Protein AF-A0A9X4KSX0-F1 (afdb_monomer)

Mean predicted aligned error: 12.97 Å

Nearest PDB structures (foldseek):
  5yi2-assembly2_E  TM=5.403E-01  e=8.265E-04  Lactococcus lactis subsp. lactis Il1403
  3eco-assembly1_A  TM=6.334E-01  e=7.300E-03  Staphylococcus aureus subsp. aureus Mu50
  3e6m-assembly1_B  TM=6.433E-01  e=1.219E-02  Ruegeria pomeroyi
  3fm5-assembly3_D  TM=6.236E-01  e=2.629E-02  Rhodococcus jostii RHA1
  5aj0-assembly1_BZ  TM=5.661E-01  e=2.803E-02  Homo sapiens

Structure (mmCIF, N/CA/C/O backbone):
data_AF-A0A9X4KSX0-F1
#
_entry.id   AF-A0A9X4KSX0-F1
#
loop_
_atom_site.group_PDB
_atom_site.id
_atom_site.type_symbol
_atom_site.label_atom_id
_atom_site.label_alt_id
_atom_site.label_comp_id
_atom_site.label_asym_id
_atom_site.label_entity_id
_atom_site.label_seq_id
_atom_site.pdbx_PDB_ins_code
_atom_site.Cartn_x
_atom_site.Cartn_y
_atom_site.Cartn_z
_atom_site.occupancy
_atom_site.B_iso_or_equiv
_atom_site.auth_seq_id
_atom_site.auth_comp_id
_atom_site.auth_asym_id
_atom_site.auth_atom_id
_atom_site.pdbx_PDB_model_num
ATOM 1 N N . MET A 1 1 ? -4.974 13.871 2.688 1.00 48.88 1 MET A N 1
ATOM 2 C CA . MET A 1 1 ? -5.162 13.239 1.369 1.00 48.88 1 MET A CA 1
ATOM 3 C C . MET A 1 1 ? -3.812 13.321 0.675 1.00 48.88 1 MET A C 1
ATOM 5 O O . MET A 1 1 ? -3.515 14.354 0.103 1.00 48.88 1 MET A O 1
ATOM 9 N N . ASN A 1 2 ? -2.939 12.334 0.889 1.00 66.44 2 ASN A N 1
ATOM 10 C CA . ASN A 1 2 ? -1.619 12.260 0.244 1.00 66.44 2 ASN A CA 1
ATOM 11 C C . ASN A 1 2 ? -1.186 10.788 0.220 1.00 66.44 2 ASN A C 1
ATOM 13 O O . ASN A 1 2 ? -0.203 10.377 0.830 1.00 66.44 2 ASN A O 1
ATOM 17 N N . ASP A 1 3 ? -2.030 9.979 -0.419 1.00 85.88 3 ASP A N 1
ATOM 18 C CA . ASP A 1 3 ? -1.885 8.523 -0.449 1.00 85.88 3 ASP A CA 1
ATOM 19 C C . ASP A 1 3 ? -0.947 8.087 -1.588 1.00 85.88 3 ASP A C 1
ATOM 21 O O . ASP A 1 3 ? -0.599 6.919 -1.667 1.00 85.88 3 ASP A O 1
ATOM 25 N N . LEU A 1 4 ? -0.537 9.007 -2.470 1.00 93.56 4 LEU A N 1
ATOM 26 C CA . LEU A 1 4 ? 0.420 8.772 -3.551 1.00 93.56 4 LEU A CA 1
ATOM 27 C C . LEU A 1 4 ? 1.786 9.349 -3.164 1.00 93.56 4 LEU A C 1
ATOM 29 O O . LEU A 1 4 ? 1.877 10.531 -2.836 1.00 93.56 4 LEU A O 1
ATOM 33 N N . GLN A 1 5 ? 2.828 8.526 -3.213 1.00 93.69 5 GLN A N 1
ATOM 34 C CA . GLN A 1 5 ? 4.200 8.886 -2.858 1.00 93.69 5 GLN A CA 1
ATOM 35 C C . GLN A 1 5 ? 5.139 8.440 -3.975 1.00 93.69 5 GLN A C 1
ATOM 37 O O . GLN A 1 5 ? 5.058 7.296 -4.418 1.00 93.69 5 GLN A O 1
ATOM 42 N N . ALA A 1 6 ? 5.989 9.347 -4.446 1.00 94.50 6 ALA A N 1
ATOM 43 C CA . ALA A 1 6 ? 7.034 9.016 -5.406 1.00 94.50 6 ALA A CA 1
ATOM 44 C C . ALA A 1 6 ? 8.253 8.430 -4.681 1.00 94.50 6 ALA A C 1
ATOM 46 O O . ALA A 1 6 ? 8.477 8.772 -3.520 1.00 94.50 6 ALA A O 1
ATOM 47 N N . GLU A 1 7 ? 9.012 7.575 -5.368 1.00 93.38 7 GLU A N 1
ATOM 48 C CA . GLU A 1 7 ? 10.278 6.999 -4.881 1.00 93.38 7 GLU A CA 1
ATOM 49 C C . GLU A 1 7 ? 10.141 6.385 -3.476 1.00 93.38 7 GLU A C 1
ATOM 51 O O . GLU A 1 7 ? 10.906 6.662 -2.552 1.00 93.38 7 GLU A O 1
ATOM 56 N N . TYR A 1 8 ? 9.109 5.562 -3.293 1.00 94.00 8 TYR A N 1
ATOM 57 C CA . TYR A 1 8 ? 8.781 5.002 -1.989 1.00 94.00 8 TYR A CA 1
ATOM 58 C C . TYR A 1 8 ? 9.728 3.863 -1.618 1.00 94.00 8 TYR A C 1
ATOM 60 O O . TYR A 1 8 ? 9.772 2.834 -2.297 1.00 94.00 8 TYR A O 1
ATOM 68 N N . GLU A 1 9 ? 10.437 4.033 -0.507 1.00 92.38 9 GLU A N 1
ATOM 69 C CA . GLU A 1 9 ? 11.380 3.051 0.015 1.00 92.38 9 GLU A CA 1
ATOM 70 C C . GLU A 1 9 ? 10.660 1.878 0.705 1.00 92.38 9 GLU A C 1
ATOM 72 O O . GLU A 1 9 ? 9.850 2.047 1.620 1.00 92.38 9 GLU A O 1
ATOM 77 N N . VAL A 1 10 ? 10.990 0.659 0.282 1.00 90.00 10 VAL A N 1
ATOM 78 C CA . VAL A 1 10 ? 10.553 -0.601 0.883 1.00 90.00 10 VAL A CA 1
ATOM 79 C C . VAL A 1 10 ? 11.786 -1.372 1.355 1.00 90.00 10 VAL A C 1
ATOM 81 O O . VAL A 1 10 ? 12.636 -1.703 0.526 1.00 90.00 10 VAL A O 1
ATOM 84 N N . PRO A 1 11 ? 11.887 -1.718 2.650 1.00 85.62 11 PRO A N 1
ATOM 85 C CA . PRO A 1 11 ? 12.982 -2.544 3.149 1.00 85.62 11 PRO A CA 1
ATOM 86 C C . PRO A 1 11 ? 13.035 -3.905 2.440 1.00 85.62 11 PRO A C 1
ATOM 88 O O . PRO A 1 11 ? 12.015 -4.590 2.314 1.00 85.62 11 PRO A O 1
ATOM 91 N N . GLY A 1 12 ? 14.218 -4.305 1.977 1.00 79.62 12 GLY A N 1
ATOM 92 C CA . GLY A 1 12 ? 14.468 -5.626 1.406 1.00 79.62 12 GLY A CA 1
ATOM 93 C C . GLY A 1 12 ? 14.672 -6.709 2.474 1.00 79.62 12 GLY A C 1
ATOM 94 O O . GLY A 1 12 ? 14.889 -6.424 3.651 1.00 79.62 12 GLY A O 1
ATOM 95 N N . PHE A 1 13 ? 14.635 -7.982 2.063 1.00 67.81 13 PHE A N 1
ATOM 96 C CA . PHE A 1 13 ? 15.013 -9.1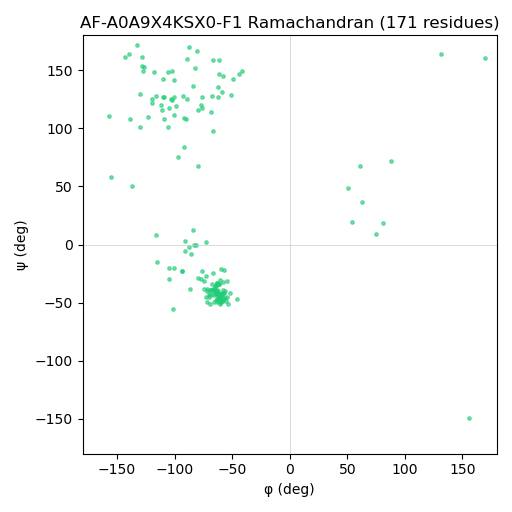24 2.911 1.00 67.81 13 PHE A CA 1
ATOM 97 C C . PHE A 1 13 ? 16.548 -9.259 2.961 1.00 67.81 13 PHE A C 1
ATOM 99 O O . PHE A 1 13 ? 17.117 -10.186 2.393 1.00 67.81 13 PHE A O 1
ATOM 106 N N . GLY A 1 14 ? 17.239 -8.298 3.576 1.00 73.75 14 GLY A N 1
ATOM 107 C CA . GLY A 1 14 ? 18.703 -8.273 3.657 1.00 73.75 14 GLY A CA 1
ATOM 108 C C . GLY A 1 14 ? 19.246 -6.860 3.865 1.00 73.75 14 GLY A C 1
ATOM 109 O O . GLY A 1 14 ? 18.576 -6.019 4.459 1.00 73.75 14 GLY A O 1
ATOM 110 N N . GLU A 1 15 ? 20.447 -6.587 3.353 1.00 59.19 15 GLU A N 1
ATOM 111 C CA . GLU A 1 15 ? 21.042 -5.245 3.356 1.00 59.19 15 GLU A CA 1
ATOM 112 C C . GLU A 1 15 ? 20.693 -4.510 2.060 1.00 59.19 15 GLU A C 1
ATOM 114 O O . GLU A 1 15 ? 21.437 -4.520 1.080 1.00 59.19 15 GLU A O 1
ATOM 119 N N . GLY A 1 16 ? 19.512 -3.902 2.029 1.00 77.38 16 GLY A N 1
ATOM 120 C CA . GLY A 1 16 ? 19.125 -3.029 0.931 1.00 77.38 16 GLY A CA 1
ATOM 121 C C . GLY A 1 16 ? 17.657 -2.649 0.971 1.00 77.38 16 GLY A C 1
ATOM 122 O O . GLY A 1 16 ? 16.838 -3.329 1.589 1.00 77.38 16 GLY A O 1
ATOM 123 N N . SER A 1 17 ? 17.333 -1.574 0.266 1.00 84.75 17 SER A N 1
ATOM 124 C CA . SER A 1 17 ? 15.964 -1.113 0.067 1.00 84.75 17 SER A CA 1
ATOM 125 C C . SER A 1 17 ? 15.610 -1.154 -1.412 1.00 84.75 17 SER A C 1
ATOM 127 O O . SER A 1 17 ? 16.460 -0.951 -2.281 1.00 84.75 17 SER A O 1
ATOM 129 N N . PHE A 1 18 ? 14.340 -1.408 -1.697 1.00 87.19 18 PHE A N 1
ATOM 130 C CA . PHE A 1 18 ? 13.756 -1.256 -3.019 1.00 87.19 18 PHE A CA 1
ATOM 131 C C . PHE A 1 18 ? 12.991 0.058 -3.073 1.00 87.19 18 PHE A C 1
ATOM 133 O O . PHE A 1 18 ? 12.307 0.409 -2.119 1.00 87.19 18 PHE A O 1
ATOM 140 N N . TYR A 1 19 ? 13.056 0.751 -4.199 1.00 90.62 19 TYR A N 1
ATOM 141 C CA . TYR A 1 19 ? 12.305 1.985 -4.406 1.00 90.62 19 TYR A CA 1
ATOM 142 C C . TYR A 1 19 ? 11.205 1.729 -5.411 1.00 90.62 19 TYR A C 1
ATOM 144 O O . TYR A 1 19 ? 11.488 1.186 -6.472 1.00 90.62 19 TYR A O 1
ATOM 152 N N . ILE A 1 20 ? 9.966 2.059 -5.067 1.00 95.00 20 ILE A N 1
ATOM 153 C CA . ILE A 1 20 ? 8.820 2.021 -5.978 1.00 95.00 20 ILE A CA 1
ATOM 154 C C . ILE A 1 20 ? 8.673 3.409 -6.593 1.00 95.00 20 ILE A C 1
ATOM 156 O O . ILE A 1 20 ? 8.560 4.378 -5.842 1.00 95.00 20 ILE A O 1
ATOM 160 N N . ASP A 1 21 ? 8.597 3.510 -7.922 1.00 94.81 21 ASP A N 1
ATOM 161 C CA . ASP A 1 21 ? 8.499 4.814 -8.594 1.00 94.81 21 ASP A CA 1
ATOM 162 C C . ASP A 1 21 ? 7.311 5.626 -8.076 1.00 94.81 21 ASP A C 1
ATOM 164 O O . ASP A 1 21 ? 7.467 6.792 -7.723 1.00 94.81 21 ASP A O 1
ATOM 168 N N . HIS A 1 22 ? 6.125 5.008 -8.002 1.00 96.06 22 HIS A N 1
A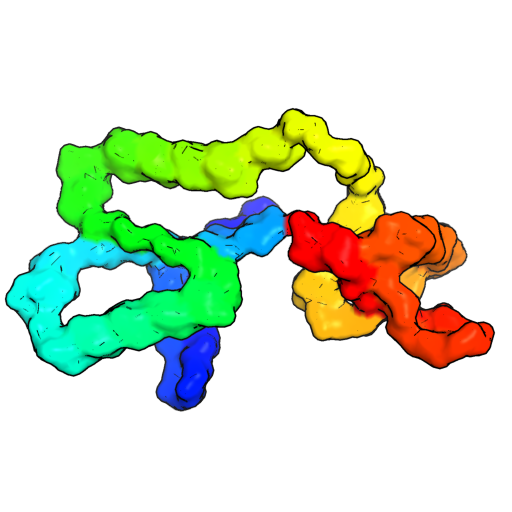TOM 169 C CA . HIS A 1 22 ? 4.939 5.622 -7.408 1.00 96.06 22 HIS A CA 1
ATOM 170 C C . HIS A 1 22 ? 4.149 4.619 -6.557 1.00 96.06 22 HIS A C 1
ATOM 172 O O . HIS A 1 22 ? 3.439 3.748 -7.069 1.00 96.06 22 HIS A O 1
ATOM 178 N N . ALA A 1 23 ? 4.209 4.778 -5.238 1.00 96.56 23 ALA A N 1
ATOM 179 C CA . ALA A 1 23 ? 3.410 4.019 -4.287 1.00 96.56 23 ALA A CA 1
ATOM 180 C C . ALA A 1 23 ? 2.070 4.707 -4.009 1.00 96.56 23 ALA A C 1
ATOM 182 O O . ALA A 1 23 ? 2.026 5.853 -3.570 1.00 96.56 23 ALA A O 1
ATOM 183 N N . TYR A 1 24 ? 0.968 3.986 -4.197 1.00 95.69 24 TYR A N 1
ATOM 184 C CA . TYR A 1 24 ? -0.365 4.393 -3.767 1.00 95.69 24 TYR A CA 1
ATOM 185 C C . TYR A 1 24 ? -0.793 3.581 -2.537 1.00 95.69 24 TYR A C 1
ATOM 187 O O . TYR A 1 24 ? -1.195 2.418 -2.629 1.00 95.69 24 TYR A O 1
ATOM 195 N N . LEU A 1 25 ? -0.670 4.206 -1.368 1.00 90.19 25 LEU A N 1
ATOM 196 C CA . LEU A 1 25 ? -0.921 3.660 -0.038 1.00 90.19 25 LEU A CA 1
ATOM 197 C C . LEU A 1 25 ? -2.319 4.040 0.447 1.00 90.19 25 LEU A C 1
ATOM 199 O O . LEU A 1 25 ? -2.491 4.904 1.310 1.00 90.19 25 LEU A O 1
ATOM 203 N N . ARG A 1 26 ? -3.334 3.370 -0.099 1.00 84.12 26 ARG A N 1
ATOM 204 C CA . ARG A 1 26 ? -4.725 3.563 0.315 1.00 84.12 26 ARG A CA 1
ATOM 205 C C . ARG A 1 26 ? -5.334 2.239 0.776 1.00 84.12 26 ARG A C 1
ATOM 207 O O . ARG A 1 26 ? -5.636 1.402 -0.083 1.00 84.12 26 ARG A O 1
ATOM 214 N N . PRO A 1 27 ? -5.589 2.081 2.094 1.00 78.12 27 PRO A N 1
ATOM 215 C CA . PRO A 1 27 ? -6.184 0.871 2.645 1.00 78.12 27 PRO A CA 1
ATOM 216 C C . PRO A 1 27 ? -7.451 0.424 1.893 1.00 78.12 27 PRO A C 1
ATOM 218 O O . PRO A 1 27 ? -8.224 1.287 1.455 1.00 78.12 27 PRO A O 1
ATOM 221 N N . PRO A 1 28 ? -7.648 -0.896 1.724 1.00 79.69 28 PRO A N 1
ATOM 222 C CA . PRO A 1 28 ? -6.803 -1.981 2.252 1.00 79.69 28 PRO A CA 1
ATOM 223 C C . PRO A 1 28 ? -5.570 -2.312 1.386 1.00 79.69 28 PRO A C 1
ATOM 225 O O . PRO A 1 28 ? -4.786 -3.185 1.747 1.00 79.69 28 PRO A O 1
ATOM 228 N N . TYR A 1 29 ? -5.366 -1.629 0.255 1.00 87.00 29 TYR A N 1
ATOM 229 C CA . TYR A 1 29 ? -4.341 -1.999 -0.725 1.00 87.00 29 TYR A CA 1
ATOM 230 C C . TYR A 1 29 ? -3.080 -1.128 -0.654 1.00 87.00 29 TYR A C 1
ATOM 232 O O . TYR A 1 29 ? -3.127 0.071 -0.373 1.00 87.00 29 TYR A O 1
ATOM 240 N N . LYS A 1 30 ? -1.941 -1.740 -0.991 1.00 93.44 30 LYS A N 1
ATOM 241 C CA . LYS A 1 30 ? -0.697 -1.051 -1.349 1.00 93.44 30 LYS A CA 1
ATOM 242 C C . LYS A 1 30 ? -0.453 -1.293 -2.832 1.00 93.44 30 LYS A C 1
ATOM 244 O O . LYS A 1 30 ? -0.290 -2.445 -3.232 1.00 93.44 30 LYS A O 1
ATOM 249 N N . ILE A 1 31 ? -0.469 -0.247 -3.650 1.00 97.06 31 ILE A N 1
ATOM 250 C CA . ILE A 1 31 ? -0.240 -0.376 -5.094 1.00 97.06 31 ILE A CA 1
ATOM 251 C C . ILE A 1 31 ? 1.114 0.234 -5.434 1.00 97.06 31 ILE A C 1
ATOM 253 O O . ILE A 1 31 ? 1.364 1.379 -5.075 1.00 97.06 31 ILE A O 1
ATOM 257 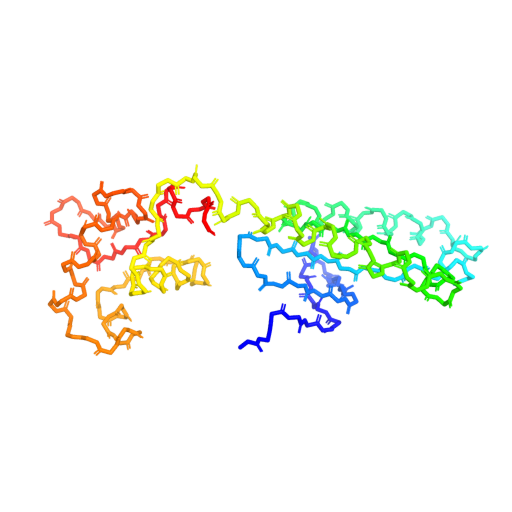N N . GLY A 1 32 ? 1.970 -0.520 -6.118 1.00 97.12 32 GLY A N 1
ATOM 258 C CA . GLY A 1 32 ? 3.218 -0.011 -6.681 1.00 97.12 32 GLY A CA 1
ATOM 259 C C . GLY A 1 32 ? 3.077 0.151 -8.187 1.00 97.12 32 GLY A C 1
ATOM 260 O O . GLY A 1 32 ? 2.826 -0.833 -8.881 1.00 97.12 32 GLY A O 1
ATOM 261 N N . TRP A 1 33 ? 3.201 1.379 -8.683 1.00 97.00 33 TRP A N 1
ATOM 262 C CA . TRP A 1 33 ? 3.284 1.662 -10.112 1.00 97.00 33 TRP A CA 1
ATOM 263 C C . TRP A 1 33 ? 4.747 1.854 -10.487 1.00 97.00 33 TRP A C 1
ATOM 265 O O . TRP A 1 33 ? 5.395 2.764 -9.977 1.00 97.00 33 TRP A O 1
ATOM 275 N N . GLU A 1 34 ? 5.232 0.999 -11.374 1.00 95.12 34 GLU A N 1
ATOM 276 C CA . GLU A 1 34 ? 6.605 0.992 -11.879 1.00 95.12 34 GLU A CA 1
ATOM 277 C C . GLU A 1 34 ? 6.601 1.434 -13.342 1.00 95.12 34 GLU A C 1
ATOM 279 O O . GLU A 1 34 ? 5.695 1.067 -14.101 1.00 95.12 34 GLU A O 1
ATOM 284 N N . ILE A 1 35 ? 7.609 2.195 -13.747 1.00 93.25 35 ILE A N 1
ATOM 285 C CA . ILE A 1 35 ? 7.796 2.667 -15.113 1.00 93.25 35 ILE A CA 1
ATOM 286 C C . ILE A 1 35 ? 8.984 1.925 -15.721 1.00 93.25 35 ILE A C 1
ATOM 288 O O . ILE A 1 35 ? 10.140 2.202 -15.420 1.00 93.25 35 ILE A O 1
ATOM 292 N N . ASP A 1 36 ? 8.701 1.007 -16.641 1.00 90.25 36 ASP A N 1
ATOM 293 C CA . ASP A 1 36 ? 9.742 0.221 -17.300 1.00 90.25 36 ASP A CA 1
ATOM 294 C C . ASP A 1 36 ? 10.186 0.918 -18.599 1.00 90.25 36 ASP A C 1
ATOM 296 O O . ASP A 1 36 ? 9.466 0.922 -19.602 1.00 90.25 36 ASP A O 1
ATOM 300 N N . ASP A 1 37 ? 11.391 1.483 -18.633 1.00 84.00 37 ASP A N 1
ATOM 301 C CA . ASP A 1 37 ? 12.012 1.913 -19.892 1.00 84.00 37 ASP A CA 1
ATOM 302 C C . ASP A 1 37 ? 12.624 0.717 -20.638 1.00 84.00 37 ASP A C 1
ATOM 304 O O . ASP A 1 37 ? 13.592 0.113 -20.180 1.00 84.00 37 ASP A O 1
ATOM 308 N N . PHE A 1 38 ? 12.108 0.389 -21.825 1.00 75.56 38 PHE A N 1
ATOM 309 C CA . PHE A 1 38 ? 12.629 -0.712 -22.637 1.00 75.56 38 PHE A CA 1
ATOM 310 C C . PHE A 1 38 ? 14.089 -0.503 -23.058 1.00 75.56 38 PHE A C 1
ATOM 312 O O . PHE A 1 38 ? 14.846 -1.471 -23.130 1.00 75.56 38 PHE A O 1
ATOM 319 N N . ARG A 1 39 ? 14.518 0.738 -23.313 1.00 66.94 39 ARG A N 1
ATOM 320 C CA . ARG A 1 39 ? 15.895 1.013 -23.750 1.00 66.94 39 ARG A CA 1
ATOM 321 C C . ARG A 1 39 ? 16.883 0.764 -22.618 1.00 66.94 39 ARG A C 1
ATOM 323 O O . ARG A 1 39 ? 17.903 0.115 -22.829 1.00 66.94 39 ARG A O 1
ATOM 330 N N . THR A 1 40 ? 16.542 1.204 -21.413 1.00 60.34 40 THR A N 1
ATOM 331 C CA . THR A 1 40 ? 17.422 1.110 -20.242 1.00 60.34 40 THR A CA 1
ATOM 332 C C . THR A 1 40 ? 17.294 -0.235 -19.511 1.00 60.34 40 THR A C 1
ATOM 334 O O . THR A 1 40 ? 18.302 -0.814 -19.111 1.00 60.34 40 THR A O 1
ATOM 337 N N . HIS A 1 41 ? 16.084 -0.792 -19.403 1.00 59.97 41 HIS A N 1
ATOM 338 C CA . HIS A 1 41 ? 15.799 -2.021 -18.645 1.00 59.97 41 HIS A CA 1
ATOM 339 C C . HIS A 1 41 ? 15.568 -3.271 -19.503 1.00 59.97 41 HIS A C 1
ATOM 341 O O . HIS A 1 41 ? 15.667 -4.381 -18.989 1.00 59.97 41 HIS A O 1
ATOM 347 N N . GLY A 1 42 ? 15.241 -3.139 -20.789 1.00 61.84 42 GLY A N 1
ATOM 348 C CA . GLY A 1 42 ? 14.943 -4.284 -21.660 1.00 61.84 42 GLY A CA 1
ATOM 349 C C . GLY A 1 42 ? 16.108 -4.660 -22.570 1.00 61.84 42 GLY A C 1
ATOM 350 O O . GLY A 1 42 ? 16.571 -5.797 -22.571 1.00 61.84 42 GLY A O 1
ATOM 351 N N . GLN A 1 43 ? 16.593 -3.694 -23.348 1.00 61.91 43 GLN A N 1
ATOM 352 C CA . GLN A 1 43 ? 17.553 -3.923 -24.427 1.00 61.91 43 GLN A CA 1
ATOM 353 C C . GLN A 1 43 ? 19.001 -4.076 -23.937 1.00 61.91 43 GLN A C 1
ATOM 355 O O . GLN A 1 43 ? 19.793 -4.777 -24.567 1.00 61.91 43 GLN A O 1
ATOM 360 N N . HIS A 1 44 ? 19.345 -3.443 -22.813 1.00 63.97 44 HIS A N 1
ATOM 361 C CA . HIS A 1 44 ? 20.702 -3.431 -22.256 1.00 63.97 44 HIS A CA 1
ATOM 362 C C . HIS A 1 44 ? 20.814 -4.102 -20.881 1.00 63.97 44 HIS A C 1
ATOM 364 O O . HIS A 1 44 ? 21.873 -4.048 -20.254 1.00 63.97 44 HIS A O 1
ATOM 370 N N . ALA A 1 45 ? 19.753 -4.758 -20.402 1.00 75.31 45 ALA A N 1
ATOM 371 C CA . ALA A 1 45 ? 19.807 -5.441 -19.118 1.00 75.31 45 ALA A CA 1
ATOM 372 C C . ALA A 1 45 ? 20.752 -6.645 -19.164 1.00 75.31 45 ALA A C 1
ATOM 374 O O . ALA A 1 45 ? 20.629 -7.550 -19.993 1.00 75.31 45 ALA A O 1
ATOM 375 N N . SER A 1 46 ? 21.684 -6.677 -18.212 1.00 84.06 46 SER A N 1
ATOM 376 C CA . SER A 1 46 ? 22.460 -7.881 -17.935 1.00 84.06 46 SER A CA 1
ATOM 377 C C . SER A 1 46 ? 21.552 -8.976 -17.362 1.00 84.06 46 SER A C 1
ATOM 379 O O . SER A 1 46 ? 20.508 -8.681 -16.775 1.00 84.06 46 SER A O 1
ATOM 381 N N . ARG A 1 47 ? 21.973 -10.247 -17.450 1.00 84.94 47 ARG A N 1
ATOM 382 C CA . ARG A 1 47 ? 21.262 -11.363 -16.791 1.00 84.94 47 ARG A CA 1
ATOM 383 C C . ARG A 1 47 ? 21.022 -11.090 -15.304 1.00 84.94 47 ARG A C 1
ATOM 385 O O . ARG A 1 47 ? 19.915 -11.284 -14.822 1.00 84.94 47 ARG A O 1
ATOM 392 N N . ARG A 1 48 ? 22.027 -10.534 -14.623 1.00 84.75 48 ARG A N 1
ATOM 393 C CA . ARG A 1 48 ? 21.956 -10.176 -13.202 1.00 84.75 48 ARG A CA 1
ATOM 394 C C . ARG A 1 48 ? 20.927 -9.077 -12.925 1.00 84.75 48 ARG A C 1
ATOM 396 O O . ARG A 1 48 ? 20.212 -9.151 -11.936 1.00 84.75 48 ARG A O 1
ATOM 403 N N . THR A 1 49 ? 20.834 -8.069 -13.792 1.00 83.81 49 THR A N 1
ATOM 404 C CA . THR A 1 49 ? 19.824 -7.001 -13.680 1.00 83.81 49 THR A CA 1
ATOM 405 C C . THR A 1 49 ? 18.418 -7.563 -13.874 1.00 83.81 49 THR A C 1
ATOM 407 O O . THR A 1 49 ? 17.507 -7.218 -13.130 1.00 83.81 49 THR A O 1
ATOM 410 N N . PHE A 1 50 ? 18.247 -8.465 -14.843 1.00 85.00 50 PHE A N 1
ATOM 411 C CA . PHE A 1 50 ? 16.969 -9.128 -15.079 1.00 85.00 50 PHE A CA 1
ATOM 412 C C . PHE A 1 50 ? 16.538 -9.990 -13.884 1.00 85.00 50 PHE A C 1
ATOM 414 O O . PHE A 1 50 ? 15.393 -9.896 -13.452 1.00 85.00 50 PHE A O 1
ATOM 421 N N . GLU A 1 51 ? 17.445 -10.804 -13.337 1.00 88.06 51 GLU A N 1
ATOM 422 C CA . GLU A 1 51 ? 17.199 -11.611 -12.133 1.00 88.06 51 GLU A 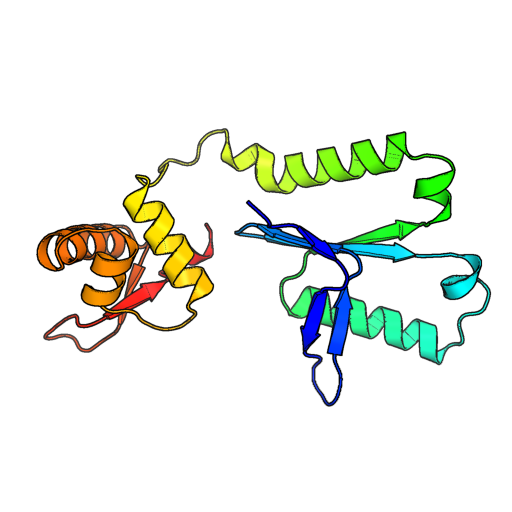CA 1
ATOM 423 C C . GLU A 1 51 ? 16.812 -10.725 -10.942 1.00 88.06 51 GLU A C 1
ATOM 425 O O . GLU A 1 51 ? 15.765 -10.944 -10.333 1.00 88.06 51 GLU A O 1
ATOM 430 N N . TYR A 1 52 ? 17.579 -9.658 -10.695 1.00 87.50 52 TYR A N 1
ATOM 431 C CA . TYR A 1 52 ? 17.311 -8.691 -9.629 1.00 87.50 52 TYR A CA 1
ATOM 432 C C . TYR A 1 52 ? 15.915 -8.057 -9.736 1.00 87.50 52 TYR A C 1
ATOM 434 O O . TYR A 1 52 ? 15.182 -8.008 -8.750 1.00 87.50 52 TYR A O 1
ATOM 442 N N . GLU A 1 53 ? 15.495 -7.623 -10.928 1.00 87.94 53 GLU A N 1
ATOM 443 C CA . GLU A 1 53 ? 14.160 -7.039 -11.135 1.00 87.94 53 GLU A CA 1
ATOM 444 C C . GLU A 1 53 ? 13.020 -8.032 -10.852 1.00 87.94 53 GLU A C 1
ATOM 446 O O . GLU A 1 53 ? 11.951 -7.648 -10.357 1.00 87.94 53 GLU A O 1
ATOM 451 N N . ARG A 1 54 ? 13.235 -9.323 -11.143 1.00 91.06 54 ARG A N 1
ATOM 452 C CA . ARG A 1 54 ? 12.266 -10.388 -10.841 1.00 91.06 54 ARG A CA 1
ATOM 453 C C . ARG A 1 54 ? 12.203 -10.680 -9.351 1.00 91.06 54 ARG A C 1
ATOM 455 O O . ARG A 1 54 ? 11.101 -10.763 -8.808 1.00 91.06 54 ARG A O 1
ATOM 462 N N . GLU A 1 55 ? 13.351 -10.786 -8.691 1.00 89.44 55 GLU A N 1
ATOM 463 C CA . GLU A 1 55 ? 13.429 -10.956 -7.239 1.00 89.44 55 GLU A CA 1
ATOM 464 C C . GLU A 1 55 ? 12.766 -9.785 -6.515 1.00 89.44 55 GLU A C 1
ATOM 466 O O . GLU A 1 55 ? 11.878 -9.998 -5.688 1.00 89.44 55 GLU A O 1
ATOM 471 N N . ARG A 1 56 ? 13.101 -8.548 -6.897 1.00 90.06 56 ARG A N 1
ATOM 472 C CA . ARG A 1 56 ? 12.498 -7.321 -6.364 1.00 90.06 56 ARG A CA 1
ATOM 473 C C . ARG A 1 56 ? 10.973 -7.343 -6.470 1.00 90.06 56 ARG A C 1
ATOM 475 O O . ARG A 1 56 ? 10.287 -7.139 -5.469 1.00 90.06 56 ARG A O 1
ATOM 482 N N . GLN A 1 57 ? 10.421 -7.633 -7.651 1.00 92.44 57 GLN A N 1
ATOM 483 C CA . GLN A 1 57 ? 8.966 -7.709 -7.824 1.00 92.44 57 GLN A CA 1
ATOM 484 C C . GLN A 1 57 ? 8.340 -8.786 -6.930 1.00 92.44 57 GLN A C 1
ATOM 486 O O . GLN A 1 57 ? 7.316 -8.536 -6.293 1.00 92.44 57 GLN A O 1
ATOM 491 N N . ASN A 1 58 ? 8.949 -9.971 -6.862 1.00 92.69 58 ASN A N 1
ATOM 492 C CA . ASN A 1 58 ? 8.450 -11.057 -6.022 1.00 92.69 58 ASN A CA 1
ATOM 493 C C . ASN A 1 58 ? 8.469 -10.666 -4.539 1.00 92.69 58 ASN A C 1
ATOM 495 O O . ASN A 1 58 ? 7.505 -10.934 -3.823 1.00 92.69 58 ASN A O 1
ATOM 499 N N . HIS A 1 59 ? 9.509 -9.966 -4.085 1.00 89.69 59 HIS A N 1
ATOM 500 C CA . HIS A 1 59 ? 9.581 -9.442 -2.724 1.00 89.69 59 HIS A CA 1
ATOM 501 C C . HIS A 1 59 ? 8.493 -8.412 -2.428 1.00 89.69 59 HIS A C 1
ATOM 503 O O . HIS A 1 59 ? 7.884 -8.472 -1.360 1.00 89.69 59 HIS A O 1
ATOM 509 N N . LEU A 1 60 ? 8.204 -7.495 -3.353 1.00 91.94 60 LEU A N 1
ATOM 510 C CA . LEU A 1 60 ? 7.098 -6.550 -3.190 1.00 91.94 60 LEU A CA 1
ATOM 511 C C . LEU A 1 60 ? 5.759 -7.290 -3.055 1.00 91.94 60 LEU A C 1
ATOM 513 O O . LEU A 1 60 ? 5.000 -7.025 -2.122 1.00 91.94 60 LEU A O 1
ATOM 517 N N . VAL A 1 61 ? 5.501 -8.275 -3.919 1.00 93.31 61 VAL A N 1
ATOM 518 C CA . VAL A 1 61 ? 4.278 -9.093 -3.859 1.00 93.31 61 VAL A CA 1
ATOM 519 C C . VAL A 1 61 ? 4.167 -9.841 -2.527 1.00 93.31 61 VAL A C 1
ATOM 521 O O . VAL A 1 61 ? 3.114 -9.793 -1.891 1.00 93.31 61 VAL A O 1
ATOM 524 N N . LEU A 1 62 ? 5.252 -10.459 -2.048 1.00 89.19 62 LEU A N 1
ATOM 525 C CA . LEU A 1 62 ? 5.290 -11.118 -0.734 1.00 89.19 62 LEU A CA 1
ATOM 526 C C . LEU A 1 62 ? 5.007 -10.147 0.427 1.00 89.19 62 LEU A C 1
ATOM 528 O O . LEU A 1 62 ? 4.416 -10.545 1.426 1.00 89.19 62 LEU A O 1
ATOM 532 N N . ASN A 1 63 ? 5.367 -8.869 0.284 1.00 86.56 63 ASN A N 1
ATOM 533 C CA . ASN A 1 63 ? 5.092 -7.804 1.257 1.00 86.56 63 ASN A CA 1
ATOM 534 C C . ASN A 1 63 ? 3.691 -7.167 1.114 1.00 86.56 63 ASN A C 1
ATOM 536 O O . ASN A 1 63 ? 3.405 -6.121 1.713 1.00 86.56 63 ASN A O 1
ATOM 540 N N . GLY A 1 64 ? 2.802 -7.789 0.333 1.00 88.75 64 GLY A N 1
ATOM 541 C CA . GLY A 1 64 ? 1.412 -7.365 0.169 1.00 88.75 64 GLY A CA 1
ATOM 542 C C . GLY A 1 64 ? 1.218 -6.215 -0.818 1.00 88.75 64 GLY A C 1
ATOM 543 O O . GLY A 1 64 ? 0.183 -5.547 -0.774 1.00 88.75 64 GLY A O 1
ATOM 544 N N . TRP A 1 65 ? 2.191 -5.956 -1.695 1.00 94.69 65 TRP A N 1
ATOM 545 C CA . TRP A 1 65 ? 2.036 -4.981 -2.770 1.00 94.69 65 TRP A CA 1
ATOM 546 C C . TRP A 1 65 ? 1.341 -5.589 -3.986 1.00 94.69 65 TRP A C 1
ATOM 548 O O . TRP A 1 65 ? 1.687 -6.670 -4.460 1.00 94.69 65 TRP A O 1
ATOM 558 N N . THR A 1 66 ? 0.399 -4.839 -4.552 1.00 95.81 66 THR A N 1
ATOM 559 C CA . THR A 1 66 ? -0.091 -5.059 -5.913 1.00 95.81 66 THR A CA 1
ATOM 560 C C . THR A 1 66 ? 0.771 -4.231 -6.860 1.00 95.81 66 THR A C 1
ATOM 562 O O . THR A 1 66 ? 0.680 -3.005 -6.857 1.00 95.81 66 THR A O 1
ATOM 565 N N . VAL A 1 6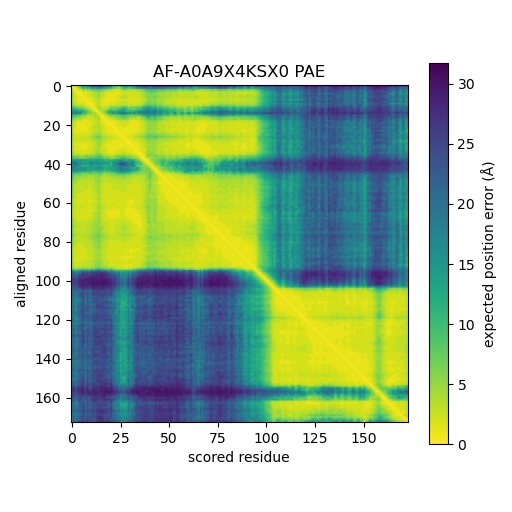7 ? 1.633 -4.882 -7.638 1.00 96.12 67 VAL A N 1
ATOM 566 C CA . VAL A 1 67 ? 2.600 -4.199 -8.510 1.00 96.12 67 VAL A CA 1
ATOM 567 C C . VAL A 1 67 ? 2.099 -4.178 -9.952 1.00 96.12 67 VAL A C 1
ATOM 569 O O . VAL A 1 67 ? 1.792 -5.226 -10.521 1.00 96.12 67 VAL A O 1
ATOM 572 N N . PHE A 1 68 ? 2.053 -2.993 -10.556 1.00 96.94 68 PHE A N 1
ATOM 573 C CA . PHE A 1 68 ? 1.759 -2.791 -11.971 1.00 96.94 68 PHE A CA 1
ATOM 574 C C . PHE A 1 68 ? 2.939 -2.104 -12.647 1.00 96.94 68 PHE A C 1
ATOM 576 O O . PHE A 1 68 ? 3.346 -1.022 -12.236 1.00 96.94 68 PHE A O 1
ATOM 583 N N . ARG A 1 69 ? 3.453 -2.716 -13.715 1.00 94.44 69 ARG A N 1
ATOM 584 C CA . ARG A 1 69 ? 4.540 -2.161 -14.523 1.00 94.44 69 ARG A CA 1
ATOM 585 C C . ARG A 1 69 ? 3.979 -1.567 -15.815 1.00 94.44 69 ARG A C 1
ATOM 587 O O . ARG A 1 69 ? 3.266 -2.252 -16.551 1.00 94.44 69 ARG A O 1
ATOM 594 N N . LEU A 1 70 ? 4.260 -0.294 -16.070 1.00 94.75 70 LEU A N 1
ATOM 595 C CA . LEU A 1 70 ? 3.839 0.443 -17.257 1.00 94.75 70 LEU A CA 1
ATOM 596 C C . LEU A 1 70 ? 5.069 0.764 -18.112 1.00 94.75 70 LEU A C 1
ATOM 598 O O . LEU A 1 70 ? 5.956 1.472 -17.643 1.00 94.75 70 LEU A O 1
ATOM 602 N N . PRO A 1 71 ? 5.136 0.307 -19.373 1.00 93.56 71 PRO A N 1
ATOM 603 C CA . PRO A 1 71 ? 6.246 0.671 -20.241 1.00 93.56 71 PRO A CA 1
ATOM 604 C C . PRO A 1 71 ? 6.298 2.184 -20.480 1.00 93.56 71 PRO A C 1
ATOM 606 O O . PRO A 1 71 ? 5.271 2.795 -20.797 1.00 93.56 71 PRO A O 1
ATOM 609 N N . LEU A 1 72 ? 7.487 2.784 -20.412 1.00 93.00 72 LEU A N 1
ATOM 610 C CA . LEU A 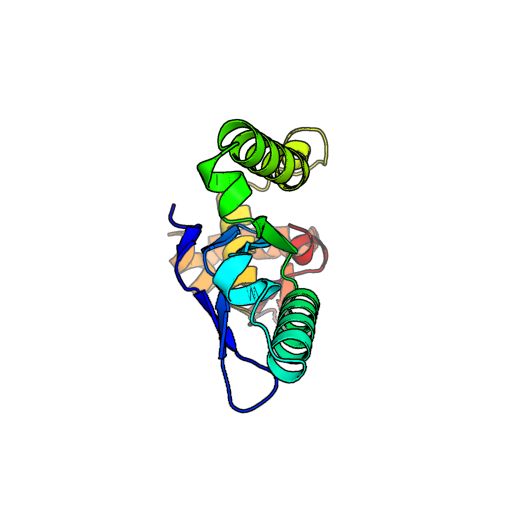1 72 ? 7.675 4.218 -20.651 1.00 93.00 72 LEU A CA 1
ATOM 611 C C . LEU A 1 72 ? 7.166 4.633 -22.040 1.00 93.00 72 LEU A C 1
ATOM 613 O O . LEU A 1 72 ? 6.465 5.636 -22.179 1.00 93.00 72 LEU A O 1
ATOM 617 N N . ASP A 1 73 ? 7.443 3.818 -23.060 1.00 92.31 73 ASP A N 1
ATOM 618 C CA . ASP A 1 73 ? 6.950 4.045 -24.422 1.00 92.31 73 ASP A CA 1
ATOM 619 C C . ASP A 1 73 ? 5.410 4.021 -24.485 1.00 92.31 73 ASP A C 1
ATOM 621 O O . ASP A 1 73 ? 4.807 4.802 -25.215 1.00 92.31 73 ASP A O 1
ATOM 625 N N . MET A 1 74 ? 4.739 3.199 -23.666 1.00 93.25 74 MET A N 1
ATOM 626 C CA . MET A 1 74 ? 3.273 3.186 -23.589 1.00 93.25 74 MET A CA 1
ATOM 627 C C . MET A 1 74 ? 2.731 4.477 -22.963 1.00 93.25 74 MET A C 1
ATOM 629 O O . MET A 1 74 ? 1.720 5.004 -23.428 1.00 93.25 74 MET A O 1
ATOM 633 N N . ILE A 1 75 ? 3.402 5.006 -21.935 1.00 94.19 75 ILE A N 1
ATOM 634 C CA . ILE A 1 75 ? 3.045 6.286 -21.306 1.00 94.19 75 ILE A CA 1
ATOM 635 C C . ILE A 1 75 ? 3.212 7.437 -22.305 1.00 94.19 75 ILE A C 1
ATOM 637 O O . ILE A 1 75 ? 2.321 8.283 -22.399 1.00 94.19 75 ILE A O 1
ATOM 641 N N . ARG A 1 76 ? 4.311 7.446 -23.071 1.00 94.19 76 ARG A N 1
ATOM 642 C CA . ARG A 1 76 ? 4.614 8.482 -24.069 1.00 94.19 76 ARG A CA 1
ATOM 643 C C . ARG A 1 76 ? 3.671 8.427 -25.270 1.00 94.19 76 ARG A C 1
ATOM 645 O O . ARG A 1 76 ? 3.078 9.440 -25.631 1.00 94.19 76 ARG A O 1
ATOM 652 N N . ASP A 1 77 ? 3.524 7.252 -25.873 1.00 96.88 77 ASP A N 1
ATOM 653 C CA . ASP A 1 77 ? 2.895 7.111 -27.190 1.00 96.88 77 ASP A CA 1
ATOM 654 C C . ASP A 1 77 ? 1.392 6.809 -27.086 1.00 96.88 77 ASP A C 1
ATOM 656 O O . ASP A 1 77 ? 0.631 7.040 -28.027 1.00 96.88 77 ASP A O 1
ATOM 660 N N . GLN A 1 78 ? 0.934 6.269 -25.949 1.00 96.06 78 GLN A N 1
ATOM 661 C CA . GLN A 1 78 ? -0.454 5.834 -25.737 1.00 96.06 78 GLN A CA 1
ATOM 662 C C . GLN A 1 78 ? -1.010 6.246 -24.353 1.00 96.06 78 GLN A C 1
ATOM 664 O O . GLN A 1 78 ? -1.637 5.423 -23.673 1.00 96.06 78 GLN A O 1
ATOM 669 N N . PRO A 1 79 ? -0.890 7.525 -23.935 1.00 95.44 79 PRO A N 1
ATOM 670 C CA . PRO A 1 79 ? -1.232 7.974 -22.577 1.00 95.44 79 PRO A CA 1
ATOM 671 C C . PRO A 1 79 ? -2.689 7.696 -22.184 1.00 95.44 79 PRO A C 1
ATOM 673 O O . PRO A 1 79 ? -2.985 7.375 -21.031 1.00 95.44 79 PRO A O 1
ATOM 676 N N . ASN A 1 80 ? -3.616 7.741 -23.147 1.00 96.94 80 ASN A N 1
ATOM 677 C CA . ASN A 1 80 ? -5.026 7.419 -22.912 1.00 96.94 80 ASN A CA 1
ATOM 678 C C . ASN A 1 80 ? -5.233 5.956 -22.486 1.00 96.94 80 ASN A C 1
ATOM 680 O O . ASN A 1 80 ? -6.102 5.680 -21.655 1.00 96.94 80 ASN A O 1
ATOM 684 N N . LYS A 1 81 ? -4.429 5.018 -23.008 1.00 95.50 81 LYS A N 1
ATOM 685 C CA . LYS A 1 81 ? -4.488 3.612 -22.587 1.00 95.50 81 LYS A CA 1
ATOM 686 C C . LYS A 1 81 ? -3.976 3.450 -21.159 1.00 95.50 81 LYS A C 1
ATOM 688 O O . LYS A 1 81 ? -4.649 2.791 -20.371 1.00 95.50 81 LYS A O 1
ATOM 693 N N . CYS A 1 82 ? -2.868 4.106 -20.804 1.00 95.81 82 CYS A N 1
ATOM 694 C CA . CYS A 1 82 ? -2.347 4.113 -19.433 1.00 95.81 82 CYS A CA 1
ATOM 695 C C . CYS A 1 82 ? -3.368 4.700 -18.452 1.00 95.81 82 CYS A C 1
ATOM 697 O O . CYS A 1 82 ? -3.697 4.068 -17.451 1.00 95.81 82 CYS A O 1
ATOM 699 N N . ARG A 1 83 ? -3.960 5.858 -18.778 1.00 95.50 83 ARG A N 1
ATOM 700 C CA . ARG A 1 83 ? -5.005 6.480 -17.951 1.00 95.50 83 ARG A CA 1
ATOM 701 C C . ARG A 1 83 ? -6.195 5.542 -17.752 1.00 95.50 83 ARG A C 1
ATOM 703 O O . ARG A 1 83 ? -6.655 5.375 -16.625 1.00 95.50 83 ARG A O 1
ATOM 710 N N . ARG A 1 84 ? -6.695 4.915 -18.822 1.00 96.00 84 ARG A N 1
ATOM 711 C CA . ARG A 1 84 ? -7.808 3.959 -18.727 1.00 96.00 84 ARG A CA 1
ATOM 712 C C . ARG A 1 84 ? -7.438 2.750 -17.871 1.00 96.00 84 ARG A C 1
ATOM 714 O O . ARG A 1 84 ? -8.260 2.322 -17.070 1.00 96.00 84 ARG A O 1
ATOM 721 N N . PHE A 1 85 ? -6.227 2.221 -18.017 1.00 96.00 85 PHE A N 1
ATOM 722 C CA . PHE A 1 85 ? -5.744 1.099 -17.216 1.00 96.00 85 PHE A CA 1
ATOM 723 C C . PHE A 1 85 ? -5.689 1.438 -15.723 1.00 96.00 85 PHE A C 1
ATOM 725 O O . PHE A 1 85 ? -6.217 0.682 -14.907 1.00 96.00 85 PHE A O 1
ATOM 732 N N . VAL A 1 86 ? -5.138 2.602 -15.371 1.00 95.31 86 VAL A N 1
ATOM 733 C CA . VAL A 1 86 ? -5.116 3.095 -13.987 1.00 95.31 86 VAL A CA 1
ATOM 734 C C . VAL A 1 86 ? -6.541 3.249 -13.451 1.00 95.31 86 VAL A C 1
ATOM 736 O O . VAL A 1 86 ? -6.855 2.707 -12.396 1.00 95.31 86 VAL A O 1
ATOM 739 N N . LEU A 1 87 ? -7.440 3.907 -14.193 1.00 94.06 87 LEU A N 1
ATOM 740 C CA . LEU A 1 87 ? -8.835 4.089 -13.774 1.00 94.06 87 LEU A CA 1
ATOM 741 C C . LEU A 1 87 ? -9.579 2.761 -13.585 1.00 94.06 87 LEU A C 1
ATOM 743 O O . LEU A 1 87 ? -10.281 2.603 -12.592 1.00 94.06 87 LEU A O 1
ATOM 747 N N . LEU A 1 88 ? -9.416 1.799 -14.498 1.00 93.44 88 LEU A N 1
ATOM 748 C CA . LEU A 1 88 ? -10.027 0.470 -14.377 1.00 93.44 88 LEU A CA 1
ATOM 749 C C . LEU A 1 88 ? -9.460 -0.312 -13.195 1.00 93.44 88 LEU A C 1
ATOM 751 O O . LEU A 1 88 ? -10.205 -0.997 -12.505 1.00 93.44 88 LEU A O 1
ATOM 755 N N . THR A 1 89 ? -8.160 -0.193 -12.939 1.00 94.38 89 THR A N 1
ATOM 756 C CA . THR A 1 89 ? -7.512 -0.821 -11.785 1.00 94.38 89 THR A CA 1
ATOM 757 C C . THR A 1 89 ? -8.068 -0.257 -10.487 1.00 94.38 89 THR A C 1
ATOM 759 O O . THR A 1 89 ? -8.494 -1.013 -9.617 1.00 94.38 89 THR A O 1
ATOM 762 N N . LEU A 1 90 ? -8.136 1.072 -10.376 1.00 91.31 90 LEU A N 1
ATOM 763 C CA . LEU A 1 90 ? -8.722 1.732 -9.216 1.00 91.31 90 LEU A CA 1
ATOM 764 C C . LEU A 1 90 ? -10.214 1.402 -9.082 1.00 91.31 90 LEU A C 1
ATOM 766 O O . LEU A 1 90 ? -10.676 1.152 -7.979 1.00 91.31 90 LEU A O 1
ATOM 770 N N . GLY A 1 91 ? -10.961 1.334 -10.183 1.00 87.69 91 GLY A N 1
ATOM 771 C CA . GLY A 1 91 ? -12.360 0.907 -10.183 1.00 87.69 91 GLY A CA 1
ATOM 772 C C . GLY A 1 91 ? -12.539 -0.553 -9.763 1.00 87.69 91 GLY A C 1
ATOM 773 O O . GLY A 1 91 ? -13.457 -0.865 -9.023 1.00 87.69 91 GLY A O 1
ATOM 774 N N . LYS A 1 92 ? -11.643 -1.460 -10.154 1.00 86.31 92 LYS A N 1
ATOM 775 C CA . LYS A 1 92 ? -11.697 -2.865 -9.730 1.00 86.31 92 LYS A CA 1
ATOM 776 C C . LYS A 1 92 ? -11.356 -3.027 -8.251 1.00 86.31 92 LYS A C 1
ATOM 778 O O . LYS A 1 92 ? -12.023 -3.772 -7.548 1.00 86.31 92 LYS A O 1
ATOM 783 N N . LEU A 1 93 ? -10.299 -2.359 -7.795 1.00 85.38 93 LEU A N 1
ATOM 784 C CA . LEU A 1 93 ? -9.836 -2.476 -6.415 1.00 85.38 93 LEU A CA 1
ATOM 785 C C . LEU A 1 93 ? -10.749 -1.717 -5.456 1.00 85.38 93 LEU A C 1
ATOM 787 O O . LEU A 1 93 ? -11.003 -2.206 -4.362 1.00 85.38 93 LEU A O 1
ATOM 791 N N . TYR A 1 94 ? -11.253 -0.549 -5.863 1.00 81.81 94 TYR A N 1
ATOM 792 C CA . TYR A 1 94 ? -11.995 0.353 -4.985 1.00 81.81 94 TYR A CA 1
ATOM 793 C C . TYR A 1 94 ? -13.472 0.569 -5.350 1.00 81.81 94 TYR A C 1
ATOM 795 O O . TYR A 1 94 ? -14.215 1.104 -4.530 1.00 81.81 94 TYR A O 1
ATOM 803 N N . GLY A 1 95 ? -13.912 0.207 -6.555 1.00 67.94 95 GLY A N 1
ATOM 804 C CA . GLY A 1 95 ? -15.269 0.485 -7.048 1.00 67.94 95 GLY A CA 1
ATOM 805 C C . GLY A 1 95 ? -16.349 -0.421 -6.461 1.00 67.94 95 GLY A C 1
ATOM 806 O O . GLY A 1 95 ? -17.491 0.010 -6.362 1.00 67.94 95 GLY A O 1
ATOM 807 N N . ASP A 1 96 ? -15.987 -1.609 -5.971 1.00 54.75 96 ASP A N 1
ATOM 808 C CA . ASP A 1 96 ? -16.922 -2.541 -5.317 1.00 54.75 96 ASP A CA 1
ATOM 809 C C . ASP A 1 96 ? -17.085 -2.279 -3.805 1.00 54.75 96 ASP A C 1
ATOM 811 O O . ASP A 1 96 ? -17.919 -2.883 -3.138 1.00 54.75 96 ASP A O 1
ATOM 815 N N . PHE A 1 97 ? -16.363 -1.299 -3.239 1.00 49.56 97 PHE A N 1
ATOM 816 C CA . PHE A 1 97 ? -16.688 -0.772 -1.901 1.00 49.56 97 PHE A CA 1
ATOM 817 C C . PHE A 1 97 ? -17.955 0.106 -1.903 1.00 49.56 97 PHE A C 1
ATOM 819 O O . PHE A 1 97 ? -18.305 0.675 -0.868 1.00 49.56 97 PHE A O 1
ATOM 826 N N . GLY A 1 98 ? -18.618 0.244 -3.058 1.00 45.16 98 GLY A N 1
ATOM 827 C CA . GLY A 1 98 ? -19.829 1.037 -3.254 1.00 45.16 98 GLY A CA 1
ATOM 828 C C . GLY A 1 98 ? -21.139 0.246 -3.283 1.00 45.16 98 GLY A C 1
ATOM 829 O O . GLY A 1 98 ? -22.178 0.845 -3.016 1.00 45.16 98 GLY A O 1
ATOM 830 N N . GLU A 1 99 ? -21.139 -1.069 -3.538 1.00 40.44 99 GLU A N 1
ATOM 831 C CA . GLU A 1 99 ? -22.388 -1.837 -3.650 1.00 40.44 99 GLU A CA 1
ATOM 832 C C . GLU A 1 99 ? -22.378 -3.113 -2.790 1.00 40.44 99 GLU A C 1
ATOM 834 O O . GLU A 1 99 ? -21.845 -4.157 -3.137 1.00 40.44 99 GLU A O 1
ATOM 839 N N . LYS A 1 100 ? -23.056 -3.008 -1.637 1.00 43.72 100 LYS A N 1
ATOM 840 C CA . LYS A 1 100 ? -23.582 -4.113 -0.813 1.00 43.72 100 LYS A CA 1
ATOM 841 C C . LYS A 1 100 ? -22.560 -5.116 -0.253 1.00 43.72 100 LYS A C 1
ATOM 843 O O . LYS A 1 100 ? -22.667 -6.324 -0.444 1.00 43.72 100 LYS A O 1
ATOM 848 N N . LYS A 1 101 ? -21.730 -4.636 0.671 1.00 43.22 101 LYS A N 1
ATOM 849 C CA . LYS A 1 101 ? -21.575 -5.334 1.958 1.00 43.22 101 LYS A CA 1
ATOM 850 C C . LYS A 1 101 ? -22.072 -4.403 3.053 1.00 43.22 101 LYS A C 1
ATOM 852 O O . LYS A 1 101 ? -21.689 -3.238 3.100 1.00 43.22 101 LYS A O 1
ATOM 857 N N . GLU A 1 102 ? -22.974 -4.902 3.889 1.00 45.88 102 GLU A N 1
ATOM 858 C CA . GLU A 1 102 ? -23.405 -4.245 5.123 1.00 45.88 102 GLU A CA 1
ATOM 859 C C . GLU A 1 102 ? -22.204 -3.633 5.862 1.00 45.88 102 GLU A C 1
ATOM 861 O O . GLU A 1 102 ? -21.112 -4.195 5.830 1.00 45.88 102 GLU A O 1
ATOM 866 N N . THR A 1 103 ? -22.431 -2.530 6.582 1.00 50.22 103 THR A N 1
ATOM 867 C CA . THR A 1 103 ? -21.509 -1.819 7.495 1.00 50.22 103 THR A CA 1
ATOM 868 C C . THR A 1 103 ? -20.585 -0.743 6.900 1.00 50.22 103 THR A C 1
ATOM 870 O O . THR A 1 103 ? -19.361 -0.851 6.935 1.00 50.22 103 THR A O 1
ATOM 873 N N . SER A 1 104 ? -21.154 0.414 6.517 1.00 61.69 104 SER A N 1
ATOM 874 C CA . SER A 1 104 ? -20.401 1.671 6.637 1.00 61.69 104 SER A CA 1
ATOM 875 C C . SER A 1 104 ? -20.190 1.949 8.127 1.00 61.69 104 SER A C 1
ATOM 877 O O . SER A 1 104 ? -21.092 2.439 8.809 1.00 61.69 104 SER A O 1
ATOM 879 N N . LEU A 1 105 ? -19.020 1.592 8.654 1.00 71.38 105 LEU A N 1
ATOM 880 C CA . LEU A 1 105 ? -18.642 1.987 10.004 1.00 71.38 105 LEU A CA 1
ATOM 881 C C . LEU A 1 105 ? -18.833 3.510 10.154 1.00 71.38 105 LEU A C 1
ATOM 883 O O . LEU A 1 105 ? -18.321 4.265 9.316 1.00 71.38 105 LEU A O 1
ATOM 887 N N . PRO A 1 106 ? -19.544 3.981 11.195 1.00 82.25 106 PRO A N 1
ATOM 888 C CA . PRO A 1 106 ? -19.554 5.380 11.591 1.00 82.25 106 PRO A CA 1
ATOM 889 C C . PRO A 1 106 ? -18.142 5.967 11.580 1.00 82.25 106 PRO A C 1
ATOM 891 O O . PRO A 1 106 ? -17.179 5.277 11.918 1.00 82.25 106 PRO A O 1
ATOM 894 N N . LEU A 1 107 ? -18.0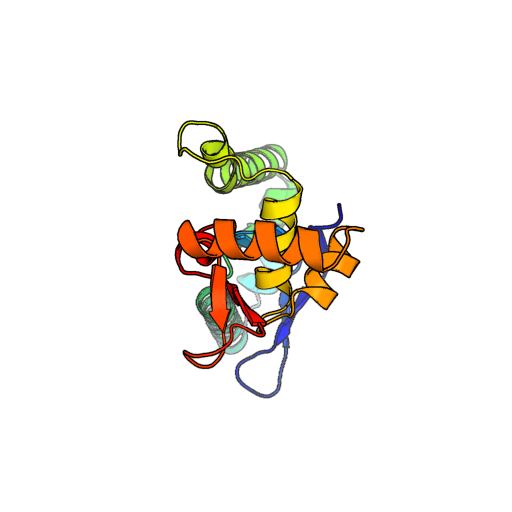14 7.253 11.239 1.00 79.62 107 LEU A N 1
ATOM 895 C CA . LEU A 1 107 ? -16.720 7.915 11.019 1.00 79.62 107 LEU A CA 1
ATOM 896 C C . LEU A 1 107 ? -15.691 7.603 12.119 1.00 79.62 107 LEU A C 1
ATOM 898 O O . LEU A 1 107 ? -14.576 7.199 11.813 1.00 79.62 107 LEU A O 1
ATOM 902 N N . LYS A 1 108 ? -16.093 7.705 13.392 1.00 87.88 108 LYS A N 1
ATOM 903 C CA . LYS A 1 108 ? -15.233 7.406 14.547 1.00 87.88 108 LYS A CA 1
ATOM 904 C C . LYS A 1 108 ? -14.733 5.958 14.561 1.00 87.88 108 LYS A C 1
ATOM 906 O O . LYS A 1 108 ? -13.562 5.718 14.824 1.00 87.88 108 LYS A O 1
ATOM 911 N N . GLN A 1 109 ? -15.603 4.997 14.259 1.00 90.44 109 GLN A N 1
ATOM 912 C CA . GLN A 1 109 ? -15.236 3.582 14.216 1.00 90.44 109 GLN A CA 1
ATOM 913 C C . GLN A 1 109 ? -14.304 3.293 13.032 1.00 90.44 109 GLN A C 1
ATOM 915 O O . GLN A 1 109 ? -13.311 2.586 13.182 1.00 90.44 109 GLN A O 1
ATOM 920 N N . ARG A 1 110 ? -14.553 3.912 11.872 1.00 86.56 110 ARG A N 1
ATOM 921 C CA . ARG A 1 110 ? -13.670 3.806 10.704 1.00 86.56 110 ARG A CA 1
ATOM 922 C C . ARG A 1 110 ? -12.272 4.362 10.979 1.00 86.56 110 ARG A C 1
ATOM 924 O O . ARG A 1 110 ? -11.284 3.735 10.604 1.00 86.56 110 ARG A O 1
ATOM 931 N N . GLU A 1 111 ? -12.179 5.513 11.641 1.00 88.19 111 GLU A N 1
ATOM 932 C CA . GLU A 1 111 ? -10.887 6.087 12.030 1.00 88.19 111 GLU A CA 1
ATOM 933 C C . GLU A 1 111 ? -10.143 5.199 13.037 1.00 88.19 111 GLU A C 1
ATOM 935 O O . GLU A 1 111 ? -8.929 5.054 12.926 1.00 88.19 111 GLU A O 1
ATOM 940 N N . LEU A 1 112 ? -10.844 4.513 13.947 1.00 92.75 112 LEU A N 1
ATOM 941 C CA . LEU A 1 112 ? -10.218 3.538 14.850 1.00 92.75 112 LEU A CA 1
ATOM 942 C C . LEU A 1 112 ? -9.668 2.307 14.119 1.00 92.75 112 LEU A C 1
ATOM 944 O O . LEU A 1 112 ? -8.583 1.843 14.464 1.00 92.75 112 LEU A O 1
ATOM 948 N N . VAL A 1 113 ? -10.363 1.799 13.093 1.00 90.25 113 VAL A N 1
ATOM 949 C CA . VAL A 1 113 ? -9.835 0.711 12.244 1.00 90.25 113 VAL A CA 1
ATOM 950 C C . VAL A 1 113 ? -8.572 1.169 11.514 1.00 90.25 113 VAL A C 1
ATOM 952 O O . VAL A 1 113 ? -7.553 0.483 11.558 1.00 90.25 113 VAL A O 1
ATOM 955 N N . ARG A 1 114 ? -8.597 2.360 10.900 1.00 84.81 114 ARG A N 1
ATOM 956 C CA . ARG A 1 114 ? -7.424 2.950 10.225 1.00 84.81 114 ARG A CA 1
ATOM 957 C C . ARG A 1 114 ? -6.254 3.145 11.180 1.00 84.81 114 ARG A C 1
ATOM 959 O O . ARG A 1 114 ? -5.119 2.828 10.835 1.00 84.81 114 ARG A O 1
ATOM 966 N N . PHE A 1 115 ? -6.538 3.645 12.377 1.00 90.06 115 PHE A N 1
ATOM 967 C CA . PHE A 1 115 ? -5.544 3.843 13.418 1.00 90.06 115 PHE A CA 1
ATOM 968 C C . PHE A 1 115 ? -4.907 2.519 13.840 1.00 90.06 115 PHE A C 1
ATOM 970 O O . PHE A 1 115 ? -3.685 2.414 13.829 1.00 90.06 115 PHE A O 1
ATOM 977 N N . ALA A 1 116 ? -5.710 1.487 14.111 1.00 89.94 116 ALA A N 1
ATOM 978 C CA . ALA A 1 116 ? -5.216 0.155 14.450 1.00 89.94 116 ALA A CA 1
ATOM 979 C C . ALA A 1 116 ? -4.360 -0.457 13.322 1.00 89.94 116 ALA A C 1
ATOM 981 O O . ALA A 1 116 ? -3.282 -0.990 13.593 1.00 89.94 116 ALA A O 1
ATOM 982 N N . ASN A 1 117 ? -4.801 -0.319 12.065 1.00 83.50 117 ASN A N 1
ATOM 983 C CA . ASN A 1 117 ? -4.069 -0.754 10.870 1.00 83.50 117 ASN A CA 1
ATOM 984 C C . ASN A 1 117 ? -2.715 -0.042 10.716 1.00 83.50 117 ASN A C 1
ATOM 986 O O . ASN A 1 117 ? -1.712 -0.674 10.389 1.00 83.50 117 ASN A O 1
ATOM 990 N N . LYS A 1 118 ? -2.665 1.272 10.957 1.00 82.44 118 LYS A N 1
ATOM 991 C CA . LYS A 1 118 ? -1.426 2.058 10.873 1.00 82.44 118 LYS A CA 1
ATOM 992 C C . LYS A 1 118 ? -0.472 1.752 12.028 1.00 82.44 118 LYS A C 1
ATOM 994 O O . LYS A 1 118 ? 0.737 1.733 11.832 1.00 82.44 118 LYS A O 1
ATOM 999 N N . LEU A 1 119 ? -1.010 1.553 13.228 1.00 86.94 119 LEU A N 1
ATOM 1000 C CA . LEU A 1 119 ? -0.224 1.450 14.452 1.00 86.94 119 LEU A CA 1
ATOM 1001 C C . LEU A 1 119 ? 0.468 0.087 14.609 1.00 86.94 119 LEU A C 1
ATOM 1003 O O . LEU A 1 119 ? 1.524 0.029 15.231 1.00 86.94 119 LEU A O 1
ATOM 1007 N N . GLN A 1 120 ? -0.116 -0.996 14.076 1.00 82.81 120 GLN A N 1
ATOM 1008 C CA . GLN A 1 120 ? 0.451 -2.361 14.105 1.00 82.81 120 GLN A CA 1
ATOM 1009 C C . GLN A 1 120 ? 0.820 -2.880 15.517 1.00 82.81 120 GLN A C 1
ATOM 1011 O O . GLN A 1 120 ? 1.570 -3.840 15.672 1.00 82.81 120 GLN A O 1
ATOM 1016 N N . ARG A 1 121 ? 0.255 -2.279 16.572 1.00 90.25 121 ARG A N 1
ATOM 1017 C CA . ARG A 1 121 ? 0.337 -2.735 17.969 1.00 90.25 121 ARG A CA 1
ATOM 1018 C C . ARG A 1 121 ? -0.985 -2.481 18.696 1.00 90.25 121 ARG A C 1
ATOM 1020 O O . ARG A 1 121 ? -1.772 -1.644 18.245 1.00 90.25 121 ARG A O 1
ATOM 1027 N N . PRO A 1 122 ? -1.241 -3.147 19.837 1.00 93.19 122 PRO A N 1
ATOM 1028 C CA . PRO A 1 122 ? -2.374 -2.798 20.675 1.00 93.19 122 PRO A CA 1
ATOM 1029 C C . PRO A 1 122 ? -2.342 -1.334 21.135 1.00 93.19 122 PRO A C 1
ATOM 1031 O O . PRO A 1 122 ? -1.273 -0.790 21.430 1.00 93.19 122 PRO A O 1
ATOM 1034 N N . PHE A 1 123 ? -3.519 -0.724 21.248 1.00 94.12 123 PHE A N 1
ATOM 1035 C CA . PHE A 1 123 ? -3.718 0.647 21.712 1.00 94.12 123 PHE A CA 1
ATOM 1036 C C . PHE A 1 123 ? -4.745 0.720 22.838 1.00 94.12 123 PHE A C 1
ATOM 1038 O O . PHE A 1 123 ? -5.627 -0.128 22.984 1.00 94.12 123 PHE A O 1
ATOM 1045 N N . SER A 1 124 ? -4.610 1.736 23.673 1.00 95.00 124 SER A N 1
ATOM 1046 C CA . SER A 1 124 ? -5.444 1.975 24.841 1.00 95.00 124 SER A CA 1
ATOM 1047 C C . SER A 1 124 ? -6.677 2.828 24.508 1.00 95.00 124 SER A C 1
ATOM 1049 O O . SER A 1 124 ? -6.679 3.600 23.547 1.00 95.00 124 SER A O 1
ATOM 1051 N N . PRO A 1 125 ? -7.728 2.787 25.349 1.00 95.19 125 PRO A N 1
ATOM 1052 C CA . PRO A 1 125 ? -8.841 3.728 25.241 1.00 95.19 125 PRO A CA 1
ATOM 1053 C C . PRO A 1 125 ? -8.448 5.204 25.390 1.00 95.19 125 PRO A C 1
ATOM 1055 O O . PRO A 1 125 ? -9.221 6.070 24.992 1.00 95.19 125 PRO A O 1
ATOM 1058 N N . ALA A 1 126 ? -7.294 5.499 26.000 1.00 95.62 126 ALA A N 1
ATOM 1059 C CA . ALA A 1 126 ? -6.783 6.862 26.108 1.00 95.62 126 ALA A CA 1
ATOM 1060 C C . ALA A 1 126 ? -6.283 7.360 24.745 1.00 95.62 126 ALA A C 1
ATOM 1062 O O . ALA A 1 126 ? -6.763 8.390 24.286 1.00 95.62 126 ALA A O 1
ATOM 1063 N N . GLU A 1 127 ? -5.450 6.569 24.060 1.00 96.12 127 GLU A N 1
ATOM 1064 C CA . GLU A 1 127 ? -4.990 6.853 22.688 1.00 96.12 127 GLU A CA 1
ATOM 1065 C C . GLU A 1 127 ? -6.175 6.976 21.713 1.00 96.12 127 GLU A C 1
ATOM 1067 O O . GLU A 1 127 ? -6.210 7.866 20.870 1.00 96.12 127 GLU A O 1
ATOM 1072 N N . ALA A 1 128 ? -7.197 6.126 21.864 1.00 96.44 128 ALA A N 1
ATOM 1073 C CA . ALA A 1 128 ? -8.426 6.218 21.074 1.00 96.44 128 ALA A CA 1
ATOM 1074 C C . ALA A 1 128 ? -9.224 7.506 21.346 1.00 96.44 128 ALA A C 1
ATOM 1076 O O . ALA A 1 128 ? -9.801 8.087 20.429 1.00 96.44 128 ALA A O 1
ATOM 1077 N N . GLY A 1 129 ? -9.292 7.934 22.610 1.00 96.50 129 GLY A N 1
ATOM 1078 C CA . GLY A 1 129 ? -9.965 9.172 23.000 1.00 96.50 129 GLY A CA 1
ATOM 1079 C C . GLY A 1 129 ? -9.256 10.406 22.450 1.00 96.50 129 GLY A C 1
ATOM 1080 O O . GLY A 1 129 ? -9.914 11.288 21.905 1.00 96.50 129 GLY A O 1
ATOM 1081 N N . GLU A 1 130 ? -7.926 10.418 22.529 1.00 96.12 130 GLU A N 1
ATOM 1082 C CA . GLU A 1 130 ? -7.073 11.464 21.963 1.00 96.12 130 GLU A CA 1
ATOM 1083 C C . GLU A 1 130 ? -7.241 11.564 20.443 1.00 96.12 130 GLU A C 1
ATOM 1085 O O . GLU A 1 130 ? -7.553 12.640 19.938 1.00 96.12 130 GLU A O 1
ATOM 1090 N N . LEU A 1 131 ? -7.158 10.434 19.729 1.00 93.56 131 LEU A N 1
ATOM 1091 C CA . LEU A 1 131 ? -7.381 10.369 18.280 1.00 93.56 131 LEU A CA 1
ATOM 1092 C C . LEU A 1 131 ? -8.734 10.966 17.869 1.00 93.56 131 LEU A C 1
ATOM 1094 O O . LEU A 1 131 ? -8.832 11.678 16.872 1.00 93.56 131 LEU A O 1
ATOM 1098 N N . LEU A 1 132 ? -9.795 10.619 18.600 1.00 92.81 132 LEU A N 1
ATOM 1099 C CA . LEU A 1 132 ? -11.167 10.963 18.233 1.00 92.81 132 LEU A CA 1
ATOM 1100 C C . LEU A 1 132 ? -11.649 12.297 18.822 1.00 92.81 132 LEU A C 1
ATOM 1102 O O . LEU A 1 132 ? -12.775 12.702 18.525 1.00 92.81 132 LEU A O 1
ATOM 1106 N N . GLY A 1 133 ? -10.855 12.951 19.675 1.00 93.56 133 GLY A N 1
ATOM 1107 C CA . GLY A 1 133 ? -11.263 14.160 20.395 1.00 93.56 133 GLY A CA 1
ATOM 1108 C C . GLY A 1 133 ? -12.435 13.924 21.356 1.00 93.56 133 GLY A C 1
ATOM 1109 O O . GLY A 1 133 ? -13.325 14.764 21.476 1.00 93.56 133 GLY A O 1
ATOM 1110 N N . ILE A 1 134 ? -12.488 12.757 22.008 1.00 95.75 134 ILE A N 1
ATOM 1111 C CA . ILE A 1 134 ? -13.574 12.363 22.922 1.00 95.75 134 ILE A CA 1
ATOM 1112 C C . ILE A 1 134 ? -13.030 11.901 24.272 1.00 95.75 134 ILE A C 1
ATOM 1114 O O . ILE A 1 134 ? -11.881 11.485 24.404 1.00 95.75 134 ILE A O 1
ATOM 1118 N N . SER A 1 135 ? -13.889 11.895 25.293 1.00 96.81 135 SER A N 1
ATOM 1119 C CA . SER A 1 135 ? -13.506 11.375 26.607 1.00 96.81 135 SER A CA 1
ATOM 1120 C C . SER A 1 135 ? -13.129 9.888 26.547 1.00 96.81 135 SER A C 1
ATOM 1122 O O . SER A 1 135 ? -13.749 9.097 25.829 1.00 96.81 135 SER A O 1
ATOM 1124 N N . THR A 1 136 ? -12.179 9.466 27.389 1.00 94.94 136 THR A N 1
ATOM 1125 C CA . THR A 1 136 ? -11.781 8.051 27.523 1.00 94.94 136 THR A CA 1
ATOM 1126 C C . THR A 1 136 ? -12.975 7.141 27.834 1.00 94.94 136 THR A C 1
ATOM 1128 O O . THR A 1 136 ? -12.997 5.978 27.436 1.00 94.94 136 THR A O 1
ATOM 1131 N N . ARG A 1 137 ? -13.987 7.651 28.553 1.00 94.69 137 ARG A N 1
ATOM 1132 C CA . ARG A 1 137 ? -15.223 6.911 28.848 1.00 94.69 137 ARG A CA 1
ATOM 1133 C C . ARG A 1 137 ? -16.005 6.610 27.570 1.00 94.69 137 ARG A C 1
ATOM 1135 O O . ARG A 1 137 ? -16.384 5.463 27.374 1.00 94.69 137 ARG A O 1
ATOM 1142 N N . HIS A 1 138 ? -16.204 7.608 26.709 1.00 95.06 138 HIS A N 1
ATOM 1143 C CA . HIS A 1 138 ? -16.909 7.423 25.440 1.00 95.06 138 HIS A CA 1
ATOM 1144 C C . HIS A 1 138 ? -16.103 6.545 24.471 1.00 95.06 138 HIS A C 1
ATOM 1146 O O . HIS A 1 138 ? -16.667 5.661 23.833 1.00 95.06 138 HIS A O 1
ATOM 1152 N N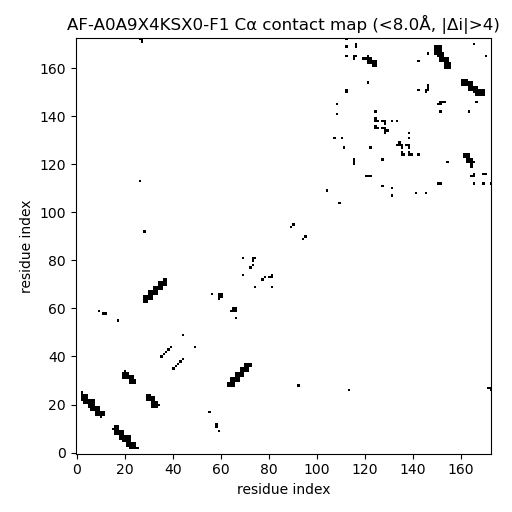 . ALA A 1 139 ? -14.775 6.710 24.436 1.00 95.81 139 ALA A N 1
ATOM 1153 C CA . ALA A 1 139 ? -13.894 5.846 23.654 1.00 95.81 139 ALA A CA 1
ATOM 1154 C C . ALA A 1 139 ? -14.023 4.368 24.062 1.00 95.81 139 ALA A C 1
ATOM 1156 O O . ALA A 1 139 ? -14.121 3.505 23.197 1.00 95.81 139 ALA A O 1
ATOM 1157 N N . ARG A 1 140 ? -14.099 4.058 25.367 1.00 94.31 140 ARG A N 1
ATOM 1158 C CA . ARG A 1 140 ? -14.311 2.676 25.842 1.00 94.31 140 ARG A CA 1
ATOM 1159 C C . ARG A 1 140 ? -15.604 2.057 25.321 1.00 94.31 140 ARG A C 1
ATOM 1161 O O . ARG A 1 140 ? -15.574 0.887 24.958 1.00 94.31 140 ARG A O 1
ATOM 1168 N N . THR A 1 141 ? -16.700 2.815 25.287 1.00 95.00 141 THR A N 1
ATOM 1169 C CA . THR A 1 141 ? -17.985 2.333 24.758 1.00 95.00 141 THR A CA 1
ATOM 1170 C C . THR A 1 141 ? -17.849 1.935 23.290 1.00 95.00 141 THR A C 1
ATOM 1172 O O . THR A 1 141 ? -18.137 0.796 22.942 1.00 95.00 141 THR A O 1
ATOM 1175 N N . ILE A 1 142 ? -17.291 2.825 22.462 1.00 94.81 142 ILE A N 1
ATOM 1176 C CA . ILE A 1 142 ? -17.090 2.567 21.028 1.00 94.81 142 ILE A CA 1
ATOM 1177 C C . ILE A 1 142 ? -16.179 1.350 20.808 1.00 94.81 142 ILE A C 1
ATOM 1179 O O . ILE A 1 142 ? -16.474 0.490 19.983 1.00 94.81 142 ILE A O 1
ATOM 1183 N N . LEU A 1 143 ? -15.076 1.252 21.556 1.00 94.88 143 LEU A N 1
ATOM 1184 C CA . LEU A 1 143 ? -14.131 0.139 21.429 1.00 94.88 143 LEU A CA 1
ATOM 1185 C C . LEU A 1 143 ? -14.747 -1.205 21.827 1.00 94.88 143 LEU A C 1
ATOM 1187 O O . LEU A 1 143 ? -14.435 -2.221 21.212 1.00 94.88 143 LEU A O 1
ATOM 1191 N N . HIS A 1 144 ? -15.620 -1.216 22.836 1.00 93.19 144 HIS A N 1
ATOM 1192 C CA . HIS A 1 144 ? -16.327 -2.423 23.247 1.00 93.19 144 HIS A CA 1
ATOM 1193 C C . HIS A 1 144 ? -17.282 -2.912 22.156 1.00 93.19 144 HIS A C 1
ATOM 1195 O O . HIS A 1 144 ? -17.203 -4.075 21.771 1.00 93.19 144 HIS A O 1
ATOM 1201 N N . GLU A 1 145 ? -18.112 -2.016 21.615 1.00 92.88 145 GLU A N 1
ATOM 1202 C CA . GLU A 1 145 ? -19.039 -2.317 20.514 1.00 92.88 145 GLU A CA 1
ATOM 1203 C C . GLU A 1 145 ? -18.292 -2.839 19.280 1.00 92.88 145 GLU A C 1
ATOM 1205 O O . GLU A 1 145 ? -18.662 -3.855 18.694 1.00 92.88 145 GLU A O 1
ATOM 1210 N N . MET A 1 146 ? -17.193 -2.180 18.901 1.00 92.88 146 MET A N 1
ATOM 1211 C CA . MET A 1 146 ? -16.359 -2.617 17.779 1.00 92.88 146 MET A CA 1
ATOM 1212 C C . MET A 1 146 ? -15.720 -3.988 18.020 1.00 92.88 146 MET A C 1
ATOM 1214 O O . MET A 1 146 ? -15.541 -4.747 17.067 1.00 92.88 146 MET A O 1
ATOM 1218 N N . ALA A 1 147 ? -15.379 -4.311 19.271 1.00 92.31 147 ALA A N 1
ATOM 1219 C CA . ALA A 1 147 ? -14.838 -5.618 19.617 1.00 92.31 147 ALA A CA 1
ATOM 1220 C C . ALA A 1 147 ? -15.897 -6.727 19.558 1.00 92.31 147 ALA A C 1
ATOM 1222 O O . ALA A 1 147 ? -15.621 -7.808 19.051 1.00 92.31 147 ALA A O 1
ATOM 1223 N N . GLU A 1 148 ? -17.123 -6.458 20.012 1.00 91.12 148 GLU A N 1
ATOM 1224 C CA . GLU A 1 148 ? -18.248 -7.398 19.884 1.00 91.12 148 GLU A CA 1
ATOM 1225 C C . GLU A 1 148 ? -18.612 -7.672 18.421 1.00 91.12 148 GLU A C 1
ATOM 1227 O O . GLU A 1 148 ? -18.976 -8.787 18.063 1.00 91.12 148 GLU A O 1
ATOM 1232 N N . GLN A 1 149 ? -18.452 -6.670 17.557 1.00 88.75 149 GLN A N 1
ATOM 1233 C CA . GLN A 1 149 ? -18.676 -6.788 16.115 1.00 88.75 149 GLN A CA 1
ATOM 1234 C C . GLN A 1 149 ? -17.493 -7.413 15.345 1.00 88.75 149 GLN A C 1
ATOM 1236 O O . GLN A 1 149 ? -17.562 -7.537 14.119 1.00 88.75 149 GLN A O 1
ATOM 1241 N N . GLY A 1 150 ? -16.399 -7.772 16.029 1.00 86.94 150 GLY A N 1
ATOM 1242 C CA . GLY A 1 150 ? -15.214 -8.403 15.435 1.00 86.94 150 GLY A CA 1
ATOM 1243 C C . GLY A 1 150 ? -14.303 -7.468 14.627 1.00 86.94 150 GLY A C 1
ATOM 1244 O O . GLY A 1 150 ? -13.386 -7.934 13.948 1.00 86.94 150 GLY A O 1
ATOM 1245 N N . TRP A 1 151 ? -14.533 -6.151 14.677 1.00 89.81 151 TRP A N 1
ATOM 1246 C CA . TRP A 1 151 ? -13.664 -5.153 14.037 1.00 89.81 151 TRP A CA 1
ATOM 1247 C C . TRP A 1 151 ? -12.351 -4.953 14.795 1.00 89.81 151 TRP A C 1
ATOM 1249 O O . TRP A 1 151 ? -11.316 -4.666 14.191 1.00 89.81 151 TRP A O 1
ATOM 1259 N N . LEU A 1 152 ? -12.393 -5.115 16.117 1.00 92.69 152 LEU A N 1
ATOM 1260 C CA . LEU A 1 152 ? -11.242 -5.066 17.011 1.00 92.69 152 LEU A CA 1
ATOM 1261 C C . LEU A 1 152 ? -11.192 -6.330 17.870 1.00 92.69 152 LEU A C 1
ATOM 1263 O O . LEU A 1 152 ? -12.220 -6.904 18.205 1.00 92.69 152 LEU A O 1
ATOM 1267 N N . ASP A 1 153 ? -9.997 -6.703 18.303 1.00 91.81 153 ASP A N 1
ATOM 1268 C CA . ASP A 1 153 ? -9.792 -7.709 19.336 1.00 91.81 153 ASP A CA 1
ATOM 1269 C C . ASP A 1 153 ? -9.386 -7.043 20.645 1.00 91.81 153 ASP A C 1
ATOM 1271 O O . ASP A 1 153 ? -8.662 -6.043 20.675 1.00 91.81 153 ASP A O 1
ATOM 1275 N N . ARG A 1 154 ? -9.778 -7.662 21.755 1.00 90.75 154 ARG A N 1
ATOM 1276 C CA . ARG A 1 154 ? -9.310 -7.299 23.094 1.00 90.75 154 ARG A CA 1
ATOM 1277 C C . ARG A 1 154 ? -7.888 -7.832 23.267 1.00 90.75 154 ARG A C 1
ATOM 1279 O O . ARG A 1 154 ? -7.664 -9.038 23.228 1.00 90.75 154 ARG A O 1
ATOM 1286 N N . ALA A 1 155 ? -6.926 -6.938 23.465 1.00 80.06 155 ALA A N 1
ATOM 1287 C CA . ALA A 1 155 ? -5.544 -7.292 23.754 1.00 80.06 155 ALA A CA 1
ATOM 1288 C C . ALA A 1 155 ? -5.306 -7.139 25.268 1.00 80.06 155 ALA A C 1
ATOM 1290 O O . ALA A 1 155 ? -5.373 -6.047 25.827 1.00 80.06 155 ALA A O 1
ATOM 1291 N N . GLY A 1 156 ? -5.103 -8.253 25.972 1.00 67.56 156 GLY A N 1
ATOM 1292 C CA . GLY A 1 156 ? -4.885 -8.269 27.424 1.00 67.56 156 GLY A CA 1
ATOM 1293 C C . GLY A 1 156 ? -5.745 -9.295 28.163 1.00 67.56 156 GLY A C 1
ATOM 1294 O O . GLY A 1 156 ? -6.700 -9.835 27.614 1.00 67.56 156 GLY A O 1
ATOM 1295 N N . GLY A 1 157 ? -5.361 -9.591 29.408 1.00 58.69 157 GLY A N 1
ATOM 1296 C CA . GLY A 1 157 ? -5.899 -10.705 30.195 1.00 58.69 157 GLY A CA 1
ATOM 1297 C C . GLY A 1 157 ? -7.404 -10.645 30.494 1.00 58.69 157 GLY A C 1
ATOM 1298 O O . GLY A 1 157 ? -8.023 -9.581 30.517 1.00 58.69 157 GLY A O 1
ATOM 1299 N N . LEU A 1 158 ? -7.959 -11.822 30.800 1.00 56.72 158 LEU A N 1
ATOM 1300 C CA . LEU A 1 158 ? -9.395 -12.117 30.938 1.00 56.72 158 LEU A CA 1
ATOM 1301 C C . LEU A 1 158 ? -10.155 -11.262 31.970 1.00 56.72 158 LEU A C 1
ATOM 1303 O O . LEU A 1 158 ? -11.369 -11.137 31.864 1.00 56.72 158 LEU A O 1
ATOM 1307 N N . GLN A 1 159 ? -9.475 -10.661 32.953 1.00 60.00 159 GLN A N 1
ATOM 1308 C CA . GLN A 1 159 ? -10.144 -9.915 34.030 1.00 60.00 159 GLN A CA 1
ATOM 1309 C C . GLN A 1 159 ? -10.298 -8.409 33.777 1.00 60.00 159 GLN A C 1
ATOM 1311 O O . GLN A 1 159 ? -11.165 -7.778 34.380 1.00 60.00 159 GLN A O 1
ATOM 1316 N N . ARG A 1 160 ? -9.478 -7.795 32.909 1.00 68.25 160 ARG A N 1
ATOM 1317 C CA . ARG A 1 160 ? -9.601 -6.361 32.595 1.00 68.25 160 ARG A CA 1
ATOM 1318 C C . ARG A 1 160 ? -8.992 -6.034 31.237 1.00 68.25 160 ARG A C 1
ATOM 1320 O O . ARG A 1 160 ? -7.772 -6.007 31.089 1.00 68.25 160 ARG A O 1
ATOM 1327 N N . ILE A 1 161 ? -9.848 -5.692 30.278 1.00 71.00 161 ILE A N 1
ATOM 1328 C CA . ILE A 1 161 ? -9.435 -5.250 28.942 1.00 71.00 161 ILE A CA 1
ATOM 1329 C C . ILE A 1 161 ? -8.751 -3.886 29.073 1.00 71.00 161 ILE A C 1
ATOM 1331 O O . ILE A 1 161 ? -9.381 -2.896 29.462 1.00 71.00 161 ILE A O 1
ATOM 1335 N N . ARG A 1 162 ? -7.448 -3.835 28.786 1.00 83.69 162 ARG A N 1
ATOM 1336 C CA . ARG A 1 162 ? -6.646 -2.602 28.862 1.00 83.69 162 ARG A CA 1
ATOM 1337 C C . ARG A 1 162 ? -6.323 -2.029 27.489 1.00 83.69 162 ARG A C 1
ATOM 1339 O O . ARG A 1 162 ? -6.214 -0.810 27.378 1.00 83.69 162 ARG A O 1
ATOM 1346 N N . THR A 1 163 ? -6.215 -2.874 26.469 1.00 92.00 163 THR A N 1
ATOM 1347 C CA . THR A 1 163 ? -5.903 -2.453 25.105 1.00 92.00 163 THR A CA 1
ATOM 1348 C C . THR A 1 163 ? -6.723 -3.227 24.075 1.00 92.00 163 THR A C 1
ATOM 1350 O O . THR A 1 163 ? -7.354 -4.244 24.369 1.00 92.00 163 THR A O 1
ATOM 1353 N N . TYR A 1 164 ? -6.748 -2.692 22.861 1.00 94.00 164 TYR A N 1
ATOM 1354 C CA . TYR A 1 164 ? -7.437 -3.233 21.700 1.00 94.00 164 TYR A CA 1
ATOM 1355 C C . TYR A 1 164 ? -6.446 -3.338 20.549 1.00 94.00 164 TYR A C 1
ATOM 1357 O O . TYR A 1 164 ? -5.512 -2.547 20.463 1.00 94.00 164 TYR A O 1
ATOM 1365 N N . ARG A 1 165 ? -6.633 -4.309 19.664 1.00 92.69 165 ARG A N 1
ATOM 1366 C CA . ARG A 1 165 ? -5.865 -4.463 18.423 1.00 92.69 165 ARG A CA 1
ATOM 1367 C C . ARG A 1 165 ? -6.823 -4.711 17.264 1.00 92.69 165 ARG A C 1
ATOM 1369 O O . ARG A 1 165 ? -8.012 -4.910 17.486 1.00 92.69 165 ARG A O 1
ATOM 1376 N N . LEU A 1 166 ? -6.313 -4.701 16.042 1.00 91.19 166 LEU A N 1
ATOM 1377 C CA . LEU A 1 166 ? -7.123 -4.988 14.863 1.00 91.19 166 LEU A CA 1
ATOM 1378 C C . LEU A 1 166 ? -7.682 -6.421 14.914 1.00 91.19 166 LEU A C 1
ATOM 1380 O O . LEU A 1 166 ? -6.915 -7.363 15.116 1.00 91.19 166 LEU A O 1
ATOM 1384 N N . GLY A 1 167 ? -9.000 -6.562 14.753 1.00 86.88 167 GLY A N 1
ATOM 1385 C CA . GLY A 1 167 ? -9.679 -7.857 14.676 1.00 86.88 167 GLY A CA 1
ATOM 1386 C C . GLY A 1 167 ? -9.721 -8.394 13.245 1.00 86.88 167 GLY A C 1
ATOM 1387 O O . GLY A 1 167 ? -9.411 -7.676 12.292 1.00 86.88 167 GLY A O 1
ATOM 1388 N N . GLU A 1 168 ? -10.132 -9.651 13.075 1.00 78.50 168 GLU A N 1
ATOM 1389 C CA . GLU A 1 168 ? -10.176 -10.317 11.761 1.00 78.50 168 GLU A CA 1
ATOM 1390 C C . GLU A 1 168 ? -11.025 -9.556 10.731 1.00 78.50 168 GLU A C 1
ATOM 1392 O O . GLU A 1 168 ? -10.604 -9.385 9.588 1.00 78.50 168 GLU A O 1
ATOM 1397 N N . LYS A 1 169 ? -12.177 -8.997 11.134 1.00 79.56 169 LYS A N 1
ATOM 1398 C CA . LYS A 1 169 ? -13.020 -8.199 10.228 1.00 79.56 169 LYS A CA 1
ATOM 1399 C C . LYS A 1 169 ? -12.339 -6.888 9.818 1.00 79.56 169 LYS A C 1
ATOM 1401 O O . LYS A 1 169 ? -12.500 -6.440 8.689 1.00 79.56 169 LYS A O 1
ATOM 1406 N N . GLY A 1 170 ? -11.555 -6.295 10.722 1.00 73.88 170 GLY A N 1
ATOM 1407 C CA . GLY A 1 170 ? -10.789 -5.073 10.469 1.00 73.88 170 GLY A CA 1
ATOM 1408 C C . GLY A 1 170 ? -9.577 -5.274 9.558 1.00 73.88 170 GLY A C 1
ATOM 1409 O O . GLY A 1 170 ? -9.199 -4.343 8.859 1.00 73.88 170 GLY A O 1
ATOM 1410 N N . LYS A 1 171 ? -8.988 -6.477 9.511 1.00 69.75 171 LYS A N 1
ATOM 1411 C CA . LYS A 1 171 ? -7.903 -6.812 8.564 1.00 69.75 171 LYS A CA 1
ATOM 1412 C C . LYS A 1 171 ? -8.365 -6.834 7.107 1.00 69.75 171 LYS A C 1
ATOM 1414 O O . LYS A 1 171 ? -7.552 -6.666 6.206 1.00 69.75 171 LYS A O 1
ATOM 1419 N N . LEU A 1 172 ? -9.657 -7.067 6.884 1.00 58.97 1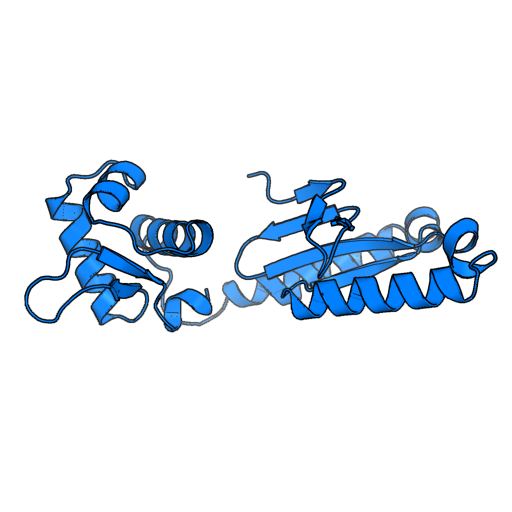72 LEU A N 1
ATOM 1420 C CA . LEU A 1 172 ? -10.278 -7.153 5.562 1.00 58.97 172 LEU A CA 1
ATOM 1421 C C . LEU A 1 172 ? -10.818 -5.797 5.058 1.00 58.97 172 LEU A C 1
ATOM 1423 O O . LEU A 1 172 ? -11.438 -5.763 3.994 1.00 58.97 172 LEU A O 1
ATOM 1427 N N . TYR A 1 173 ? -10.623 -4.713 5.821 1.00 61.19 173 TYR A N 1
ATOM 1428 C CA . TYR A 1 173 ? -11.160 -3.366 5.580 1.00 61.19 173 TYR A CA 1
ATOM 1429 C C . TYR A 1 173 ? -10.049 -2.334 5.385 1.00 61.19 173 TYR A C 1
ATOM 1431 O O . TYR A 1 173 ? -10.140 -1.562 4.405 1.00 61.19 173 TYR A O 1
#

Solvent-accessible surface area (backbone atoms only — not comparable to full-atom values): 9799 Å² total; per-residue (Å²): 142,76,44,66,38,67,63,36,78,40,84,44,102,66,99,51,70,44,69,30,54,34,27,38,61,50,82,77,48,35,34,31,41,36,72,44,42,53,70,71,63,60,77,65,46,49,72,67,53,53,52,50,55,52,52,51,52,51,52,41,42,76,72,61,34,50,74,45,79,43,46,43,64,45,51,72,78,38,44,69,56,50,52,50,50,53,51,51,50,50,41,66,75,56,50,64,83,72,66,87,70,88,77,84,58,56,70,71,58,44,50,50,46,52,46,30,67,73,63,76,51,68,44,36,39,58,60,50,6,64,76,69,75,45,56,46,70,60,30,43,54,54,53,50,54,36,32,76,71,32,38,25,34,77,41,64,60,96,89,57,79,61,25,34,28,66,14,76,60,36,75,78,77

Radius of gyration: 20.66 Å; Cα contacts (8 Å, |Δi|>4): 220; chains: 1; bounding box: 46×26×61 Å

Organism: NCBI:txid1457232

Secondary structure (DSSP, 8-state):
---EEEEEEEE-SSS-EEEEEEEEEETTEEEEEEEE-IIIIIIS--HHHHHHHHHHHHHHHHTTEEEEEEEHHHHHH-HHHHHHHHHHHHHHHHGGGGS--S----HHHHHHHHHHHHH-S-B-HHHHHHHHTS-HHHHHHHHHHHHHTTSEEEES-TT---EEEE-HHHHT-

Foldseek 3Di:
DPQKDAQDWDDDPDPDTDTARIWRHDPPAIEGEAEDECVVQNPPDDPVSVVVVVNVVVRCVVVRYDYDYDYPCCCVVPVVVVVVVVVVVCCVVPVVVPDDDPDPDDPLLVVVLVVLVVVVDWDFLVVSCVSRVHDSVVSVVSQVVCCVVQQWPQDDDDPDRGTIHGGPVSSRD

Sequence (173 aa):
MNDLQAEYEVPGFGEGSFYIDHAYLRPPYKIGWEIDDFRTHGQHASRRTFEYERERQNHLVLNGWTVFRLPLDMIRDQPNKCRRFVLLTLGKLYGDFGEKKETSLPLKQRELVRFANKLQRPFSPAEAGELLGISTRHARTILHEMAEQGWLDRAGGLQRIRTYRLGEKGKLY

pLDDT: mean 84.96, std 13.54, range [40.44, 97.12]